Protein AF-A0A3L7RVW5-F1 (afdb_monomer)

Sequence (154 aa):
MVDPYSSCPCGSGKKFRFCCQPIYPAIERAIDQFRGGQHEAALRTMDAAAAANPGHPELLMRKAMLLDAANRREDGERALDEALKLVPNFGPAHFMRARWRHQEGELLGAAILARKAADGYPLEARDHLADVHAFLFEMEMNLNRPLAARAALR

Structure (mmCIF, N/CA/C/O backbone):
data_AF-A0A3L7RVW5-F1
#
_entry.id   AF-A0A3L7RVW5-F1
#
loop_
_atom_site.group_PDB
_atom_site.id
_atom_site.type_symbol
_atom_site.label_atom_id
_atom_site.label_alt_id
_atom_site.label_comp_id
_atom_site.label_asym_id
_atom_site.label_entity_id
_atom_site.label_seq_id
_atom_site.pdbx_PDB_ins_code
_atom_site.Cartn_x
_atom_site.Cartn_y
_atom_site.Cartn_z
_atom_site.occupancy
_atom_site.B_iso_or_equiv
_atom_site.auth_seq_id
_atom_site.auth_comp_id
_atom_site.auth_asym_id
_atom_site.auth_atom_id
_atom_site.pdbx_PDB_model_num
ATOM 1 N N . MET A 1 1 ? -11.352 17.037 1.530 1.00 73.00 1 MET A N 1
ATOM 2 C CA . MET A 1 1 ? -12.531 16.226 1.160 1.00 73.00 1 MET A CA 1
ATOM 3 C C . MET A 1 1 ? -12.296 15.681 -0.239 1.00 73.00 1 MET A C 1
ATOM 5 O O . MET A 1 1 ? -12.008 16.474 -1.126 1.00 73.00 1 MET A O 1
ATOM 9 N N . VAL A 1 2 ? -12.320 14.359 -0.415 1.00 85.31 2 VAL A N 1
ATOM 10 C CA . VAL A 1 2 ? -12.126 13.713 -1.728 1.00 85.31 2 VAL A CA 1
ATOM 11 C C . VAL A 1 2 ? -13.409 13.851 -2.548 1.00 85.31 2 VAL A C 1
ATOM 13 O O . VAL A 1 2 ? -14.490 13.579 -2.027 1.00 85.31 2 VAL A O 1
ATOM 16 N N . ASP A 1 3 ? -13.301 14.271 -3.811 1.00 91.69 3 ASP A N 1
ATOM 17 C CA . ASP A 1 3 ? -14.441 14.342 -4.733 1.00 91.69 3 ASP A CA 1
ATOM 18 C C . ASP A 1 3 ? -15.069 12.939 -4.922 1.00 91.69 3 ASP A C 1
ATOM 20 O O . ASP A 1 3 ? -14.378 12.026 -5.391 1.00 91.69 3 ASP A O 1
ATOM 24 N N . PRO A 1 4 ? -16.369 12.741 -4.614 1.00 93.25 4 PRO A N 1
ATOM 25 C CA . PRO A 1 4 ? -17.074 11.469 -4.796 1.00 93.25 4 PRO A CA 1
ATOM 26 C C . PRO A 1 4 ? -16.959 10.848 -6.197 1.00 93.25 4 PRO A C 1
ATOM 28 O O . PRO A 1 4 ? -17.007 9.622 -6.324 1.00 93.25 4 PRO A O 1
ATOM 31 N N . TYR A 1 5 ? -16.803 11.657 -7.247 1.00 92.44 5 TYR A N 1
ATOM 32 C CA . TYR A 1 5 ? -16.754 11.187 -8.637 1.00 92.44 5 TYR A CA 1
ATOM 33 C C . TYR A 1 5 ? -15.341 11.151 -9.231 1.00 92.44 5 TYR A C 1
ATOM 35 O O . TYR A 1 5 ? -15.158 10.759 -10.395 1.00 92.44 5 TYR A O 1
ATOM 43 N N . SER A 1 6 ? -14.333 11.479 -8.424 1.00 92.75 6 SER A N 1
ATOM 44 C CA . SER A 1 6 ? -12.933 11.255 -8.770 1.00 92.75 6 SER A CA 1
ATOM 45 C C . SER A 1 6 ? -12.569 9.768 -8.696 1.00 92.75 6 SER A C 1
ATOM 47 O O . SER A 1 6 ? -13.316 8.940 -8.156 1.00 92.75 6 SER A O 1
ATOM 49 N N . SER A 1 7 ? -11.443 9.403 -9.310 1.00 91.94 7 SER A N 1
ATOM 50 C CA . SER A 1 7 ? -10.892 8.049 -9.219 1.00 91.94 7 SER A CA 1
ATOM 51 C C . SER A 1 7 ? -10.557 7.718 -7.767 1.00 91.94 7 SER A C 1
ATOM 53 O O . SER A 1 7 ? -10.041 8.549 -7.024 1.00 91.94 7 SER A O 1
ATOM 55 N N . CYS A 1 8 ? -10.882 6.501 -7.337 1.00 94.12 8 CYS A N 1
ATOM 56 C CA . CYS A 1 8 ? -10.661 6.106 -5.958 1.00 94.12 8 CYS A CA 1
ATOM 57 C C . CYS A 1 8 ? -9.152 5.983 -5.666 1.00 94.12 8 CYS A C 1
ATOM 59 O O . CYS A 1 8 ? -8.456 5.259 -6.383 1.00 94.12 8 CYS A O 1
ATOM 61 N N . PRO A 1 9 ? -8.638 6.593 -4.580 1.00 90.81 9 PRO A N 1
ATOM 62 C CA . PRO A 1 9 ? -7.202 6.623 -4.284 1.00 90.81 9 PRO A CA 1
ATOM 63 C C . PRO A 1 9 ? -6.600 5.259 -3.902 1.00 90.81 9 PRO A C 1
ATOM 65 O O . PRO A 1 9 ? -5.386 5.146 -3.743 1.00 90.81 9 PRO A O 1
ATOM 68 N N . CYS A 1 10 ? -7.421 4.216 -3.751 1.00 91.94 10 CYS A N 1
ATOM 69 C CA . CYS A 1 10 ? -6.958 2.842 -3.535 1.00 91.94 10 CYS A CA 1
ATOM 70 C C . CYS A 1 10 ? -6.470 2.142 -4.815 1.00 91.94 10 CYS A C 1
ATOM 72 O O . CYS A 1 10 ? -5.964 1.028 -4.742 1.00 91.94 10 CYS A O 1
ATOM 74 N N . GLY A 1 11 ? -6.663 2.752 -5.990 1.00 90.00 11 GLY A N 1
ATOM 75 C CA . GLY A 1 11 ? -6.246 2.164 -7.265 1.00 90.00 11 GLY A CA 1
ATOM 76 C C . GLY A 1 11 ? -7.129 1.014 -7.739 1.00 90.00 11 GLY A C 1
ATOM 77 O O . GLY A 1 11 ? -6.727 0.214 -8.569 1.00 90.00 11 GLY A O 1
ATOM 78 N N . SER A 1 12 ? -8.370 0.934 -7.257 1.00 90.69 12 SER A N 1
ATOM 79 C CA . SER A 1 12 ? -9.352 -0.049 -7.738 1.00 90.69 12 SER A CA 1
ATOM 80 C C . SER A 1 12 ? -9.924 0.258 -9.127 1.00 90.69 12 SER A C 1
ATOM 82 O O . SER A 1 12 ? -10.779 -0.487 -9.600 1.00 90.69 12 SER A O 1
ATOM 84 N N . GLY A 1 13 ? -9.564 1.393 -9.737 1.00 90.75 13 GLY A N 1
ATOM 85 C CA . GLY A 1 13 ? -10.138 1.875 -11.002 1.00 90.75 13 GLY A CA 1
ATOM 86 C C . GLY A 1 13 ? -11.582 2.391 -10.901 1.00 90.75 13 GLY A C 1
ATOM 87 O O . GLY A 1 13 ? -12.104 2.995 -11.835 1.00 90.75 13 GLY A O 1
ATOM 88 N N . LYS A 1 14 ? -12.245 2.207 -9.754 1.00 92.81 14 LYS A N 1
ATOM 89 C CA . LYS A 1 14 ? -13.619 2.666 -9.513 1.00 92.81 14 LYS A CA 1
ATOM 90 C C . LYS A 1 14 ? -13.644 4.131 -9.084 1.00 92.81 14 LYS A C 1
ATOM 92 O O . LYS A 1 14 ? -12.659 4.668 -8.579 1.00 92.81 14 LYS A O 1
ATOM 97 N N . LYS A 1 15 ? -14.808 4.775 -9.204 1.00 94.31 15 LYS A N 1
ATOM 98 C CA . LYS A 1 15 ? -15.030 6.096 -8.595 1.00 94.31 15 LYS A CA 1
ATOM 99 C C . LYS A 1 15 ? -15.075 5.986 -7.076 1.00 94.31 15 LYS A C 1
ATOM 101 O O . LYS A 1 15 ? -15.588 4.995 -6.551 1.00 94.31 15 LYS A O 1
ATOM 106 N N . PHE A 1 16 ? -14.579 7.008 -6.379 1.00 95.12 16 PHE A N 1
ATOM 107 C CA . PHE A 1 16 ? -14.477 7.021 -4.917 1.00 95.12 16 PHE A CA 1
ATOM 108 C C . PHE A 1 16 ? -15.809 6.671 -4.234 1.00 95.12 16 PHE A C 1
ATOM 110 O O . PHE A 1 16 ? -15.839 5.810 -3.348 1.00 95.12 16 PHE A O 1
ATOM 117 N N . ARG A 1 17 ? -16.918 7.232 -4.736 1.00 95.19 17 ARG A N 1
ATOM 118 C CA . ARG A 1 17 ? -18.279 6.971 -4.250 1.00 95.19 17 ARG A CA 1
ATOM 119 C C . ARG A 1 17 ? -18.695 5.506 -4.253 1.00 95.19 17 ARG A C 1
ATOM 121 O O . ARG A 1 17 ? -19.445 5.081 -3.382 1.00 95.19 17 ARG A O 1
ATOM 128 N N . PHE A 1 18 ? -18.207 4.734 -5.216 1.00 93.69 18 PHE A N 1
ATOM 129 C CA . PHE A 1 18 ? -18.572 3.329 -5.409 1.00 93.69 18 PHE A CA 1
ATOM 130 C C . PHE A 1 18 ? -17.471 2.367 -4.945 1.00 93.69 18 PHE A C 1
ATOM 132 O O . PHE A 1 18 ? -17.474 1.194 -5.318 1.00 93.69 18 PHE A O 1
ATOM 139 N N . CYS A 1 19 ? -16.497 2.857 -4.173 1.00 93.44 19 CYS A N 1
ATOM 140 C CA . CYS A 1 19 ? -15.387 2.045 -3.697 1.00 93.44 19 CYS A CA 1
ATOM 141 C C . CYS A 1 19 ? -15.050 2.312 -2.231 1.00 93.44 19 CYS A C 1
ATOM 143 O O . CYS A 1 19 ? -15.584 1.627 -1.363 1.00 93.44 19 CYS A O 1
ATOM 145 N N . CYS A 1 20 ? -14.163 3.263 -1.934 1.00 95.06 20 CYS A N 1
ATOM 146 C CA . CYS A 1 20 ? -13.684 3.456 -0.567 1.00 95.06 20 CYS A CA 1
ATOM 147 C C . CYS A 1 20 ? -14.531 4.422 0.256 1.00 95.06 20 CYS A C 1
ATOM 149 O O . CYS A 1 20 ? -14.332 4.451 1.463 1.00 95.06 20 CYS A O 1
ATOM 151 N N . GLN A 1 21 ? -15.471 5.177 -0.327 1.00 94.94 21 GLN A N 1
ATOM 152 C CA . GLN A 1 21 ? -16.245 6.176 0.424 1.00 94.94 21 GLN A CA 1
ATOM 153 C C . GLN A 1 21 ? -16.837 5.654 1.756 1.00 94.94 21 GLN A C 1
ATOM 155 O O . GLN A 1 21 ? -16.704 6.372 2.746 1.00 94.94 21 GLN A O 1
ATOM 160 N N . PRO A 1 22 ? -17.414 4.435 1.850 1.00 93.81 22 PRO A N 1
ATOM 161 C CA . PRO A 1 22 ? -17.964 3.932 3.116 1.00 93.81 22 PRO A CA 1
ATOM 162 C C . PRO A 1 22 ? -16.910 3.685 4.205 1.00 93.81 22 PRO A C 1
ATOM 164 O O . PRO A 1 22 ? -17.170 3.906 5.384 1.00 93.81 22 PRO A O 1
ATOM 167 N N . ILE A 1 23 ? -15.712 3.245 3.813 1.00 95.75 23 ILE A N 1
ATOM 168 C CA . ILE A 1 23 ? -14.621 2.883 4.733 1.00 95.75 23 ILE A CA 1
ATOM 169 C C . ILE A 1 23 ? -13.650 4.043 4.989 1.00 95.75 23 ILE A C 1
ATOM 171 O O . ILE A 1 23 ? -12.877 4.019 5.947 1.00 95.75 23 ILE A O 1
ATOM 175 N N . TYR A 1 24 ? -13.689 5.075 4.146 1.00 95.50 24 TYR A N 1
ATOM 176 C CA . TYR A 1 24 ? -12.747 6.188 4.161 1.00 95.50 24 TYR A CA 1
ATOM 177 C C . TYR A 1 24 ? -12.727 6.980 5.477 1.00 95.50 24 TYR A C 1
ATOM 179 O O . TYR A 1 24 ? -11.628 7.269 5.944 1.00 95.50 24 TYR A O 1
ATOM 187 N N . PRO A 1 25 ? -13.864 7.250 6.156 1.00 96.19 25 PRO A N 1
ATOM 188 C CA . PRO A 1 25 ? -13.833 7.933 7.450 1.00 96.19 25 PRO A CA 1
ATOM 189 C C . PRO A 1 25 ? -13.032 7.181 8.521 1.00 96.19 25 PRO A C 1
ATOM 191 O O . PRO A 1 25 ? -12.413 7.798 9.386 1.00 96.19 25 PRO A O 1
ATOM 194 N N . ALA A 1 26 ? -13.024 5.843 8.479 1.00 97.00 26 ALA A N 1
ATOM 195 C CA . ALA A 1 26 ? -12.203 5.050 9.389 1.00 97.00 26 ALA A CA 1
ATOM 196 C C . ALA A 1 26 ? -10.712 5.143 9.030 1.00 97.00 26 ALA A C 1
ATOM 198 O O . ALA A 1 26 ? -9.879 5.234 9.931 1.00 97.00 26 ALA A O 1
ATOM 199 N N . ILE A 1 27 ? -10.389 5.171 7.731 1.00 97.31 27 ILE A N 1
ATOM 200 C CA . ILE A 1 27 ? -9.025 5.378 7.220 1.00 97.31 27 ILE A CA 1
ATOM 201 C C . ILE A 1 27 ? -8.487 6.743 7.661 1.00 97.31 27 ILE A C 1
ATOM 203 O O . ILE A 1 27 ? -7.412 6.799 8.253 1.00 97.31 27 ILE A O 1
ATOM 207 N N . GLU A 1 28 ? -9.241 7.823 7.440 1.00 97.06 28 GLU A N 1
ATOM 208 C CA . GLU A 1 28 ? -8.850 9.174 7.865 1.00 97.06 28 GLU A CA 1
ATOM 209 C C . GLU A 1 28 ? -8.628 9.235 9.379 1.00 97.06 28 GLU A C 1
ATOM 211 O O . GLU A 1 28 ? -7.570 9.671 9.828 1.00 97.06 28 GLU A O 1
ATOM 216 N N . ARG A 1 29 ? -9.559 8.681 10.169 1.00 98.00 29 ARG A N 1
ATOM 217 C CA . ARG A 1 29 ? -9.424 8.632 11.630 1.00 98.00 29 ARG A CA 1
ATOM 218 C C . ARG A 1 29 ? -8.152 7.917 12.081 1.00 98.00 29 ARG A C 1
ATOM 220 O O . ARG A 1 29 ? -7.479 8.408 12.983 1.00 98.00 29 ARG A O 1
ATOM 227 N N . ALA A 1 30 ? -7.829 6.764 11.497 1.00 98.06 30 ALA A N 1
ATOM 228 C CA . ALA A 1 30 ? -6.619 6.037 11.872 1.00 98.06 30 ALA A CA 1
ATOM 229 C C . ALA A 1 30 ? -5.353 6.810 11.487 1.00 98.06 30 ALA A C 1
ATOM 231 O O . ALA A 1 30 ? -4.409 6.859 12.269 1.00 98.06 30 ALA A O 1
ATOM 232 N N . ILE A 1 31 ? -5.334 7.454 10.316 1.00 97.19 31 ILE A N 1
ATOM 233 C CA . ILE A 1 31 ? -4.206 8.292 9.890 1.00 97.19 31 ILE A CA 1
ATOM 234 C C . ILE A 1 31 ? -4.020 9.475 10.848 1.00 97.19 31 ILE A C 1
ATOM 236 O O . ILE A 1 31 ? -2.890 9.766 11.240 1.00 97.19 31 ILE A O 1
ATOM 240 N N . ASP A 1 32 ? -5.102 10.128 11.269 1.00 97.94 32 ASP A N 1
ATOM 241 C CA . ASP A 1 32 ? -5.036 11.250 12.208 1.00 97.94 32 ASP A CA 1
ATOM 242 C C . ASP A 1 32 ? -4.579 10.804 13.604 1.00 97.94 32 ASP A C 1
ATOM 244 O O . ASP A 1 32 ? -3.713 11.443 14.204 1.00 97.94 32 ASP A O 1
ATOM 248 N N . GLN A 1 33 ? -5.075 9.663 14.096 1.00 98.31 33 GLN A N 1
ATOM 249 C CA . GLN A 1 33 ? -4.579 9.039 15.329 1.00 98.31 33 GLN A CA 1
ATOM 250 C C . GLN A 1 33 ? -3.082 8.738 15.240 1.00 98.31 33 GLN A C 1
ATOM 252 O O . GLN A 1 33 ? -2.336 9.028 16.176 1.00 98.31 33 GLN A O 1
ATOM 257 N N . PHE A 1 34 ? -2.635 8.195 14.107 1.00 97.94 34 PHE A N 1
ATOM 258 C CA . PHE A 1 34 ? -1.233 7.874 13.881 1.00 97.94 34 PHE A CA 1
ATOM 259 C C . PHE A 1 34 ? -0.361 9.133 13.893 1.00 97.94 34 PHE A C 1
ATOM 261 O O . PHE A 1 34 ? 0.629 9.185 14.615 1.00 97.94 34 PHE A O 1
ATOM 268 N N . ARG A 1 35 ? -0.766 10.185 13.169 1.00 97.06 35 ARG A N 1
ATOM 269 C CA . ARG A 1 35 ? -0.078 11.490 13.165 1.00 97.06 35 ARG A CA 1
ATOM 270 C C . ARG A 1 35 ? -0.030 12.135 14.549 1.00 97.06 35 ARG A C 1
ATOM 272 O O . ARG A 1 35 ? 0.934 12.823 14.861 1.00 97.06 35 ARG A O 1
ATOM 279 N N . GLY A 1 36 ? -1.043 11.893 15.378 1.00 97.31 36 GLY A N 1
ATOM 280 C CA . GLY A 1 36 ? -1.083 12.304 16.782 1.00 97.31 36 GLY A CA 1
ATOM 281 C C . GLY A 1 36 ? -0.253 11.434 17.736 1.00 97.31 36 GLY A C 1
ATOM 282 O O . GLY A 1 36 ? -0.397 11.584 18.947 1.00 97.31 36 GLY A O 1
ATOM 283 N N . GLY A 1 37 ? 0.560 10.497 17.232 1.00 96.38 37 GLY A N 1
ATOM 284 C CA . GLY A 1 37 ? 1.398 9.592 18.031 1.00 96.38 37 GLY A CA 1
ATOM 285 C C . GLY A 1 37 ? 0.647 8.413 18.660 1.00 96.38 37 GLY A C 1
ATOM 286 O O . GLY A 1 37 ? 1.236 7.595 19.364 1.00 96.38 37 GLY A O 1
ATOM 287 N N . GLN A 1 38 ? -0.655 8.275 18.404 1.00 97.31 38 GLN A N 1
ATOM 288 C CA . GLN A 1 38 ? -1.495 7.218 18.969 1.00 97.31 38 GLN A CA 1
ATOM 289 C C . GLN A 1 38 ? -1.459 5.964 18.083 1.00 97.31 38 GLN A C 1
ATOM 291 O O . GLN A 1 38 ? -2.495 5.487 17.615 1.00 97.31 38 GLN A O 1
ATOM 296 N N . HIS A 1 39 ? -0.261 5.423 17.834 1.00 96.50 39 HIS A N 1
ATOM 297 C CA . HIS A 1 39 ? -0.045 4.356 16.846 1.00 96.50 39 HIS A CA 1
ATOM 298 C C . HIS A 1 39 ? -0.916 3.115 17.110 1.00 96.50 39 HIS A C 1
ATOM 300 O O . HIS A 1 39 ? -1.607 2.640 16.214 1.00 96.50 39 HIS A O 1
ATOM 306 N N . GLU A 1 40 ? -0.984 2.636 18.355 1.00 97.12 40 GLU A N 1
ATOM 307 C CA . GLU A 1 40 ? -1.819 1.475 18.700 1.00 97.12 40 GLU A CA 1
ATOM 308 C C . GLU A 1 40 ? -3.322 1.753 18.555 1.00 97.12 40 GLU A C 1
ATOM 310 O O . GLU A 1 40 ? -4.097 0.856 18.223 1.00 97.12 40 GLU A O 1
ATOM 315 N N . ALA A 1 41 ? -3.764 2.993 18.786 1.00 97.75 41 ALA A N 1
ATOM 316 C CA . ALA A 1 41 ? -5.161 3.363 18.569 1.00 97.75 41 ALA A CA 1
ATOM 317 C C . ALA A 1 41 ? -5.504 3.362 17.073 1.00 97.75 41 ALA A C 1
ATOM 319 O O . ALA A 1 41 ? -6.560 2.853 16.699 1.00 97.75 41 ALA A O 1
ATOM 320 N N . ALA A 1 42 ? -4.591 3.852 16.230 1.00 98.25 42 ALA A N 1
ATOM 321 C CA . ALA A 1 42 ? -4.729 3.815 14.778 1.00 98.25 42 ALA A CA 1
ATOM 322 C C . ALA A 1 42 ? -4.874 2.378 14.255 1.00 98.25 42 ALA A C 1
ATOM 324 O O . ALA A 1 42 ? -5.777 2.093 13.465 1.00 98.25 42 ALA A O 1
ATOM 325 N N . LEU A 1 43 ? -4.040 1.457 14.749 1.00 98.00 43 LEU A N 1
ATOM 326 C CA . LEU A 1 43 ? -4.112 0.040 14.383 1.00 98.00 43 LEU A CA 1
ATOM 327 C C . LEU A 1 43 ? -5.434 -0.596 14.826 1.00 98.00 43 LEU A C 1
ATOM 329 O O . LEU A 1 43 ? -6.092 -1.238 14.011 1.00 98.00 43 LEU A O 1
ATOM 333 N N . ARG A 1 44 ? -5.894 -0.332 16.058 1.00 97.94 44 ARG A N 1
ATOM 334 C CA . ARG A 1 44 ? -7.213 -0.802 16.523 1.00 97.94 44 ARG A CA 1
ATOM 335 C C . ARG A 1 44 ? -8.366 -0.251 15.684 1.00 97.94 44 ARG A C 1
ATOM 337 O O . ARG A 1 44 ? -9.322 -0.975 15.417 1.00 97.94 44 ARG A O 1
ATOM 344 N N . THR A 1 45 ? -8.289 1.009 15.255 1.00 98.25 45 THR A N 1
ATOM 345 C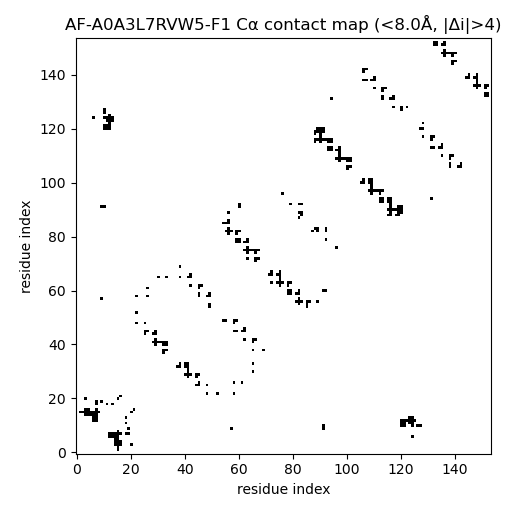 CA . THR A 1 45 ? -9.288 1.603 14.351 1.00 98.25 45 THR A CA 1
ATOM 346 C C . THR A 1 45 ? -9.311 0.880 13.004 1.00 98.25 45 THR A C 1
ATOM 348 O O . THR A 1 45 ? -10.392 0.609 12.482 1.00 98.25 45 THR A O 1
ATOM 351 N N . MET A 1 46 ? -8.144 0.529 12.454 1.00 97.94 46 MET A N 1
ATOM 352 C CA . MET A 1 46 ? -8.051 -0.268 11.226 1.00 97.94 46 MET A CA 1
ATOM 353 C C . MET A 1 46 ? -8.595 -1.685 11.403 1.00 97.94 46 MET A C 1
ATOM 355 O O . MET A 1 46 ? -9.360 -2.137 10.554 1.00 97.94 46 MET A O 1
ATOM 359 N N . ASP A 1 47 ? -8.287 -2.351 12.514 1.00 97.19 47 ASP A N 1
ATOM 360 C CA . ASP A 1 47 ? -8.805 -3.691 12.808 1.00 97.19 47 ASP A CA 1
ATOM 361 C C . ASP A 1 47 ? -10.331 -3.697 12.930 1.00 97.19 47 ASP A C 1
ATOM 363 O O . ASP A 1 47 ? -11.004 -4.527 12.318 1.00 97.19 47 ASP A O 1
ATOM 367 N N . ALA A 1 48 ? -10.899 -2.722 13.645 1.00 97.75 48 ALA A N 1
ATOM 368 C CA . ALA A 1 48 ? -12.346 -2.567 13.758 1.00 97.75 48 ALA A CA 1
ATOM 369 C C . ALA A 1 48 ? -13.002 -2.280 12.397 1.00 97.75 48 ALA A C 1
ATOM 371 O O . ALA A 1 48 ? -14.054 -2.839 12.082 1.00 97.75 48 ALA A O 1
ATOM 372 N N . ALA A 1 49 ? -12.378 -1.438 11.567 1.00 97.38 49 ALA A N 1
ATOM 373 C CA . ALA A 1 49 ? -12.876 -1.143 10.229 1.00 97.38 49 ALA A CA 1
ATOM 374 C C . ALA A 1 49 ? -12.854 -2.383 9.326 1.00 97.38 49 ALA A C 1
ATOM 376 O O . ALA A 1 49 ? -13.826 -2.619 8.605 1.00 97.38 49 ALA A O 1
ATOM 377 N N . ALA A 1 50 ? -11.776 -3.172 9.374 1.00 96.06 50 ALA A N 1
ATOM 378 C CA . ALA A 1 50 ? -11.629 -4.401 8.597 1.00 96.06 50 ALA A CA 1
ATOM 379 C C . ALA A 1 50 ? -12.633 -5.473 9.042 1.00 96.06 50 ALA A C 1
ATOM 381 O O . ALA A 1 50 ? -13.248 -6.119 8.196 1.00 96.06 50 ALA A O 1
ATOM 382 N N . ALA A 1 51 ? -12.869 -5.603 10.351 1.00 95.88 51 ALA A N 1
ATOM 383 C CA . ALA A 1 51 ? -13.877 -6.509 10.899 1.00 95.88 51 ALA A CA 1
ATOM 384 C C . ALA A 1 51 ? -15.308 -6.112 10.497 1.00 95.88 51 ALA A C 1
ATOM 386 O O . ALA A 1 51 ? -16.131 -6.978 10.212 1.00 95.88 51 ALA A O 1
ATOM 387 N N . ALA A 1 52 ? -15.604 -4.809 10.440 1.00 96.38 52 ALA A N 1
ATOM 388 C CA . ALA A 1 52 ? -16.908 -4.300 10.015 1.00 96.38 52 ALA A CA 1
ATOM 389 C C . ALA A 1 52 ? -17.130 -4.370 8.493 1.00 96.38 52 ALA A C 1
ATOM 391 O O . ALA A 1 52 ? -18.272 -4.359 8.042 1.00 96.38 52 ALA A O 1
ATOM 392 N N . ASN A 1 53 ? -16.055 -4.431 7.700 1.00 93.19 53 ASN A N 1
ATOM 393 C CA . ASN A 1 53 ? -16.100 -4.439 6.237 1.00 93.19 53 ASN A CA 1
ATOM 394 C C . ASN A 1 53 ? -15.271 -5.612 5.680 1.00 93.19 53 ASN A C 1
ATOM 396 O O . ASN A 1 53 ? -14.269 -5.389 4.984 1.00 93.19 53 ASN A O 1
ATOM 400 N N . PRO A 1 54 ? -15.660 -6.866 5.987 1.00 89.06 54 PRO A N 1
ATOM 401 C CA . PRO A 1 54 ? -14.942 -8.036 5.504 1.00 89.06 54 PRO A CA 1
ATOM 402 C C . PRO A 1 54 ? -14.957 -8.044 3.969 1.00 89.06 54 PRO A C 1
ATOM 404 O O . PRO A 1 54 ? -15.993 -7.831 3.346 1.00 89.06 54 PRO A O 1
ATOM 407 N N . GLY A 1 55 ? -13.794 -8.253 3.348 1.00 89.25 55 GLY A N 1
ATOM 408 C CA . GLY A 1 55 ? -13.646 -8.224 1.885 1.00 89.25 55 GLY A CA 1
ATOM 409 C C . GLY A 1 55 ? -13.117 -6.909 1.302 1.00 89.25 55 GLY A C 1
ATOM 410 O O . GLY A 1 55 ? -13.006 -6.794 0.084 1.00 89.25 55 GLY A O 1
ATOM 411 N N . HIS A 1 56 ? -12.737 -5.934 2.135 1.00 91.94 56 HIS A N 1
ATOM 412 C CA . HIS A 1 56 ? -12.037 -4.724 1.691 1.00 91.94 56 HIS A CA 1
ATOM 413 C C . HIS A 1 56 ? -10.518 -4.825 1.937 1.00 91.94 56 HIS A C 1
ATOM 415 O O . HIS A 1 56 ? -10.041 -4.364 2.978 1.00 91.94 56 HIS A O 1
ATOM 421 N N . PRO A 1 57 ? -9.722 -5.359 0.984 1.00 94.44 57 PRO A N 1
ATOM 422 C CA . PRO A 1 57 ? -8.270 -5.509 1.154 1.00 94.44 57 PRO A CA 1
ATOM 423 C C . PRO A 1 57 ? -7.539 -4.168 1.331 1.00 94.44 57 PRO A C 1
ATOM 425 O O . PRO A 1 57 ? -6.455 -4.126 1.905 1.00 94.44 57 PRO A O 1
ATOM 428 N N . GLU A 1 58 ? -8.156 -3.057 0.916 1.00 95.62 58 GLU A N 1
ATOM 429 C CA . GLU A 1 58 ? -7.642 -1.704 1.145 1.00 95.62 58 GLU A CA 1
ATOM 430 C C . GLU A 1 58 ? -7.418 -1.398 2.633 1.00 95.62 58 GLU A C 1
ATOM 432 O O . GLU A 1 58 ? -6.444 -0.737 2.978 1.00 95.62 58 GLU A O 1
ATOM 437 N N . LEU A 1 59 ? -8.273 -1.888 3.536 1.00 97.19 59 LEU A N 1
ATOM 438 C CA . LEU A 1 59 ? -8.109 -1.640 4.974 1.00 97.19 59 LEU A CA 1
ATOM 439 C C . LEU A 1 59 ? -6.863 -2.335 5.529 1.00 97.19 59 LEU A C 1
ATOM 441 O O . LEU A 1 59 ? -6.122 -1.749 6.316 1.00 97.19 59 LEU A O 1
ATOM 445 N N . LEU A 1 60 ? -6.591 -3.550 5.058 1.00 97.56 60 LEU A N 1
ATOM 446 C CA . LEU A 1 60 ? -5.391 -4.307 5.409 1.00 97.56 60 LEU A CA 1
ATOM 447 C C . LEU A 1 60 ? -4.131 -3.670 4.807 1.00 97.56 60 LEU A C 1
ATOM 449 O O . LEU A 1 60 ? -3.109 -3.574 5.481 1.00 97.56 60 LEU A O 1
ATOM 453 N N . MET A 1 61 ? -4.221 -3.141 3.585 1.00 97.19 61 MET A N 1
ATOM 454 C CA . MET A 1 61 ? -3.150 -2.358 2.964 1.00 97.19 61 MET A CA 1
ATOM 455 C C . MET A 1 61 ? -2.844 -1.074 3.743 1.00 97.19 61 MET A C 1
ATOM 457 O O . MET A 1 61 ? -1.684 -0.794 4.037 1.00 97.19 61 MET A O 1
ATOM 461 N N . ARG A 1 62 ? -3.865 -0.313 4.157 1.00 97.25 62 ARG A N 1
ATOM 462 C CA . ARG A 1 62 ? -3.675 0.884 4.996 1.00 97.25 62 ARG A CA 1
ATOM 463 C C . ARG A 1 62 ? -3.097 0.534 6.362 1.00 97.25 62 ARG A C 1
ATOM 465 O O . ARG A 1 62 ? -2.177 1.213 6.808 1.00 97.25 62 ARG A O 1
ATOM 472 N N . LYS A 1 63 ? -3.563 -0.548 6.994 1.00 98.12 63 LYS A N 1
ATOM 473 C CA . LYS A 1 63 ? -2.962 -1.081 8.225 1.00 98.12 63 LYS A CA 1
ATOM 474 C C . LYS A 1 63 ? -1.478 -1.386 8.023 1.00 98.12 63 LYS A C 1
ATOM 476 O O . LYS A 1 63 ? -0.658 -0.967 8.833 1.00 98.12 63 LYS A O 1
ATOM 481 N N . ALA A 1 64 ? -1.127 -2.059 6.931 1.00 98.12 64 ALA A N 1
ATOM 482 C CA . ALA A 1 64 ? 0.252 -2.397 6.616 1.00 98.12 64 ALA A CA 1
ATOM 483 C C . ALA A 1 64 ? 1.133 -1.150 6.396 1.00 98.12 64 ALA A C 1
ATOM 485 O O . ALA A 1 64 ? 2.261 -1.117 6.880 1.00 98.12 64 ALA A O 1
ATOM 486 N N . MET A 1 65 ? 0.606 -0.092 5.766 1.00 97.50 65 MET A N 1
ATOM 487 C CA . MET A 1 65 ? 1.299 1.203 5.663 1.00 97.50 65 MET A CA 1
ATOM 488 C C . MET A 1 65 ? 1.564 1.839 7.036 1.00 97.50 65 MET A C 1
ATOM 490 O O . MET A 1 65 ? 2.653 2.355 7.272 1.00 97.50 65 MET A O 1
ATOM 494 N N . LEU A 1 66 ? 0.583 1.812 7.946 1.00 97.94 66 LEU A N 1
ATOM 495 C CA . LEU A 1 66 ? 0.751 2.349 9.303 1.00 97.94 66 LEU A CA 1
ATOM 496 C C . LEU A 1 66 ? 1.759 1.528 10.118 1.00 97.94 66 LEU A C 1
ATOM 498 O O . LEU A 1 66 ? 2.543 2.093 10.876 1.00 97.94 66 LEU A O 1
ATOM 502 N N . LEU A 1 67 ? 1.759 0.204 9.950 1.00 98.06 67 LEU A N 1
ATOM 503 C CA . LEU A 1 67 ? 2.723 -0.688 10.595 1.00 98.06 67 LEU A CA 1
ATOM 504 C C . LEU A 1 67 ? 4.149 -0.411 10.116 1.00 98.06 67 LEU A C 1
ATOM 506 O O . LEU A 1 67 ? 5.048 -0.288 10.942 1.00 98.06 67 LEU A O 1
ATOM 510 N N . ASP A 1 68 ? 4.357 -0.243 8.813 1.00 96.81 68 ASP A N 1
ATOM 511 C CA . ASP A 1 68 ? 5.667 0.119 8.265 1.00 96.81 68 ASP A CA 1
ATOM 512 C C . ASP A 1 68 ? 6.139 1.494 8.747 1.00 96.81 68 ASP A C 1
ATOM 514 O O . ASP A 1 68 ? 7.273 1.625 9.198 1.00 96.81 68 ASP A O 1
ATOM 518 N N . ALA A 1 69 ? 5.250 2.492 8.780 1.00 96.06 69 ALA A N 1
ATOM 519 C CA . ALA A 1 69 ? 5.560 3.806 9.347 1.00 96.06 69 ALA A CA 1
ATOM 520 C C . ALA A 1 69 ? 5.915 3.749 10.849 1.00 96.06 69 ALA A C 1
ATOM 522 O O . ALA A 1 69 ? 6.613 4.626 11.353 1.00 96.06 69 ALA A O 1
ATOM 523 N N . ALA A 1 70 ? 5.454 2.720 11.565 1.00 95.94 70 ALA A N 1
ATOM 524 C CA . ALA A 1 70 ? 5.820 2.435 12.951 1.00 95.94 70 ALA A CA 1
ATOM 525 C C . ALA A 1 70 ? 7.044 1.506 13.087 1.00 95.94 70 ALA A C 1
ATOM 527 O O . ALA A 1 70 ? 7.283 0.986 14.176 1.00 95.94 70 ALA A O 1
ATOM 528 N N . ASN A 1 71 ? 7.804 1.267 12.010 1.00 95.44 71 ASN A N 1
ATOM 529 C CA . ASN A 1 71 ? 8.926 0.320 11.944 1.00 95.44 71 ASN A CA 1
ATOM 530 C C . ASN A 1 71 ? 8.551 -1.137 12.287 1.00 95.44 71 ASN A C 1
ATOM 532 O O . ASN A 1 71 ? 9.400 -1.933 12.679 1.00 95.44 71 ASN A O 1
ATOM 536 N N . ARG A 1 72 ? 7.282 -1.515 12.113 1.00 96.44 72 ARG A N 1
ATOM 537 C CA . ARG A 1 72 ? 6.748 -2.871 12.328 1.00 96.44 72 ARG A CA 1
ATOM 538 C C . ARG A 1 72 ? 6.467 -3.562 10.993 1.00 96.44 72 ARG A C 1
ATOM 540 O O . ARG A 1 72 ? 5.377 -4.083 10.761 1.00 96.44 72 ARG A O 1
ATOM 547 N N . ARG A 1 73 ? 7.446 -3.549 10.084 1.00 96.00 73 ARG A N 1
ATOM 548 C CA . ARG A 1 73 ? 7.282 -4.063 8.711 1.00 96.00 73 ARG A CA 1
ATOM 549 C C . ARG A 1 73 ? 6.847 -5.526 8.657 1.00 96.00 73 ARG A C 1
ATOM 551 O O . ARG A 1 73 ? 6.001 -5.864 7.842 1.00 96.00 73 ARG A O 1
ATOM 558 N N . GLU A 1 74 ? 7.363 -6.375 9.540 1.00 96.06 74 GLU A N 1
ATOM 559 C CA . GLU A 1 74 ? 6.987 -7.797 9.614 1.00 96.06 74 GLU A CA 1
ATOM 560 C C . GLU A 1 74 ? 5.485 -7.989 9.882 1.00 96.06 74 GLU A C 1
ATOM 562 O O . GLU A 1 74 ? 4.835 -8.856 9.298 1.00 96.06 74 GLU A O 1
ATOM 567 N N . ASP A 1 75 ? 4.895 -7.136 10.719 1.00 97.44 75 ASP A N 1
ATOM 568 C CA . ASP A 1 75 ? 3.451 -7.124 10.957 1.00 97.44 75 ASP A CA 1
ATOM 569 C C . ASP A 1 75 ? 2.701 -6.615 9.721 1.00 97.44 75 ASP A C 1
ATOM 571 O O . ASP A 1 75 ? 1.626 -7.120 9.388 1.00 97.44 75 ASP A O 1
ATOM 575 N N . GLY A 1 76 ? 3.270 -5.624 9.030 1.00 97.81 76 GLY A N 1
ATOM 576 C CA . GLY A 1 76 ? 2.741 -5.106 7.772 1.00 97.81 76 GLY A CA 1
ATOM 577 C C . GLY A 1 76 ? 2.716 -6.166 6.669 1.00 97.81 76 GLY A C 1
ATOM 578 O O . GLY A 1 76 ? 1.717 -6.285 5.963 1.00 97.81 76 GLY A O 1
ATOM 579 N N . GLU A 1 77 ? 3.761 -6.986 6.562 1.00 97.44 77 GLU A N 1
ATOM 580 C CA . GLU A 1 77 ? 3.821 -8.127 5.642 1.00 97.44 77 GLU A CA 1
ATOM 581 C C . GLU A 1 77 ? 2.693 -9.127 5.919 1.00 97.44 77 GLU A C 1
ATOM 583 O O . GLU A 1 77 ? 2.010 -9.554 4.987 1.00 97.44 77 GLU A O 1
ATOM 588 N N . ARG A 1 78 ? 2.419 -9.429 7.195 1.00 97.69 78 ARG A N 1
ATOM 589 C CA . ARG A 1 78 ? 1.297 -10.301 7.582 1.00 97.69 78 ARG A CA 1
ATOM 590 C C . ARG A 1 78 ? -0.059 -9.707 7.197 1.00 97.69 78 ARG A C 1
ATOM 592 O O . ARG A 1 78 ? -0.914 -10.421 6.679 1.00 97.69 78 ARG A O 1
ATOM 599 N N . ALA A 1 79 ? -0.247 -8.402 7.393 1.00 97.50 79 ALA A N 1
ATOM 600 C CA . ALA A 1 79 ? -1.464 -7.715 6.962 1.00 97.50 79 ALA A CA 1
ATOM 601 C C . ALA A 1 79 ? -1.628 -7.744 5.429 1.00 97.50 79 ALA A C 1
ATOM 603 O O . ALA A 1 79 ? -2.738 -7.928 4.926 1.00 97.50 79 ALA A O 1
ATOM 604 N N . LEU A 1 80 ? -0.535 -7.632 4.669 1.00 97.56 80 LEU A N 1
ATOM 605 C CA . LEU A 1 80 ? -0.575 -7.807 3.218 1.00 97.56 80 LEU A CA 1
ATOM 606 C C . LEU A 1 80 ? -0.895 -9.240 2.791 1.00 97.56 80 LEU A C 1
ATOM 608 O O . LEU A 1 80 ? -1.630 -9.422 1.822 1.00 97.56 80 LEU A O 1
ATOM 612 N N . ASP A 1 81 ? -0.392 -10.253 3.497 1.00 97.62 81 ASP A N 1
ATOM 613 C CA . ASP A 1 81 ? -0.760 -11.646 3.224 1.00 97.62 81 ASP A CA 1
ATOM 614 C C . ASP A 1 81 ? -2.257 -11.881 3.429 1.00 97.62 81 ASP A C 1
ATOM 616 O O . ASP A 1 81 ? -2.890 -12.575 2.635 1.00 97.62 81 ASP A O 1
ATOM 620 N N . GLU A 1 82 ? -2.854 -11.276 4.455 1.00 96.62 82 GLU A N 1
ATOM 621 C CA . GLU A 1 82 ? -4.306 -11.300 4.638 1.00 96.62 82 GLU A CA 1
ATOM 622 C C . GLU A 1 82 ? -5.039 -10.595 3.489 1.00 96.62 82 GLU A C 1
ATOM 624 O O . GLU A 1 82 ? -6.017 -11.133 2.969 1.00 96.62 82 GLU A O 1
ATOM 629 N N . ALA A 1 83 ? -4.543 -9.443 3.025 1.00 96.44 83 ALA A N 1
ATOM 630 C CA . ALA A 1 83 ? -5.128 -8.735 1.885 1.00 96.44 83 ALA A CA 1
ATOM 631 C C . ALA A 1 83 ? -5.094 -9.589 0.606 1.00 96.44 83 ALA A C 1
ATOM 633 O O . ALA A 1 83 ? -6.081 -9.653 -0.129 1.00 96.44 83 ALA A O 1
ATOM 634 N N . LEU A 1 84 ? -3.981 -10.288 0.374 1.00 95.56 84 LEU A N 1
ATOM 635 C CA . LEU A 1 84 ? -3.786 -11.173 -0.773 1.00 95.56 84 LEU A CA 1
ATOM 636 C C . LEU A 1 84 ? -4.606 -12.468 -0.672 1.00 95.56 84 LEU A C 1
ATOM 638 O O . LEU A 1 84 ? -4.994 -13.020 -1.695 1.00 95.56 84 LEU A O 1
ATOM 642 N N . LYS A 1 85 ? -4.943 -12.942 0.534 1.00 96.19 85 LYS A N 1
ATOM 643 C CA . LYS A 1 85 ? -5.916 -14.040 0.696 1.00 96.19 85 LYS A CA 1
ATOM 644 C C . LYS A 1 85 ? -7.319 -13.629 0.250 1.00 96.19 85 LYS A C 1
ATOM 646 O O . LYS A 1 85 ? -8.042 -14.463 -0.285 1.00 96.19 85 LYS A O 1
ATOM 651 N N . LEU A 1 86 ? -7.703 -12.366 0.462 1.00 93.81 86 LEU A N 1
ATOM 652 C CA . LEU A 1 86 ? -8.990 -11.837 -0.003 1.00 93.81 86 LEU A CA 1
ATOM 653 C C . LEU A 1 86 ? -8.985 -11.605 -1.516 1.00 93.81 86 LEU A C 1
ATOM 655 O O . LEU A 1 86 ? -9.941 -11.959 -2.202 1.00 93.81 86 LEU A O 1
ATO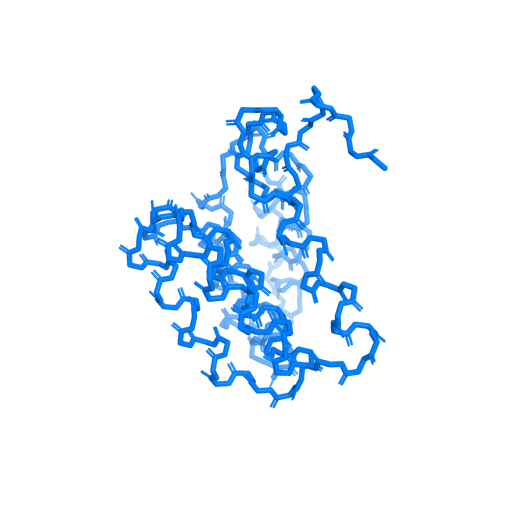M 659 N N . VAL A 1 87 ? -7.915 -10.995 -2.029 1.00 92.50 87 VAL A N 1
ATOM 660 C CA . VAL A 1 87 ? -7.746 -10.689 -3.452 1.00 92.50 87 VAL A CA 1
ATOM 661 C C . VAL A 1 87 ? -6.322 -11.071 -3.874 1.00 92.50 87 VAL A C 1
ATOM 663 O O . VAL A 1 87 ? -5.399 -10.275 -3.696 1.00 92.50 87 VAL A O 1
ATOM 666 N N . PRO A 1 88 ? -6.120 -12.264 -4.468 1.00 92.50 88 PRO A N 1
ATOM 667 C CA . PRO A 1 88 ? -4.785 -12.757 -4.824 1.00 92.50 88 PRO A CA 1
ATOM 668 C C . PRO A 1 88 ? -3.997 -11.865 -5.782 1.00 92.50 88 PRO A C 1
ATOM 670 O O . PRO A 1 88 ? -2.774 -11.846 -5.716 1.00 92.50 88 PRO A O 1
ATOM 673 N N . ASN A 1 89 ? -4.683 -11.115 -6.648 1.00 91.06 89 ASN A N 1
ATOM 674 C CA . ASN A 1 89 ? -4.065 -10.200 -7.610 1.00 91.06 89 ASN A CA 1
ATOM 675 C C . ASN A 1 89 ? -4.192 -8.728 -7.177 1.00 91.06 89 ASN A C 1
ATOM 677 O O . ASN A 1 89 ? -4.478 -7.847 -7.984 1.00 91.06 89 ASN A O 1
ATOM 681 N N . PHE A 1 90 ? -4.079 -8.449 -5.878 1.00 94.38 90 PHE A N 1
ATOM 682 C CA . PHE A 1 90 ? -4.239 -7.093 -5.361 1.00 94.38 90 PHE A CA 1
ATOM 683 C C . PHE A 1 90 ? -2.986 -6.246 -5.628 1.00 94.38 90 PHE A C 1
ATOM 685 O O . PHE A 1 90 ? -2.032 -6.248 -4.844 1.00 94.38 90 PHE A O 1
ATOM 692 N N . GLY A 1 91 ? -3.009 -5.498 -6.738 1.00 95.19 91 GLY A N 1
ATOM 693 C CA . GLY A 1 91 ? -1.907 -4.647 -7.206 1.00 95.19 91 GLY A CA 1
ATOM 694 C C . GLY A 1 91 ? -1.240 -3.778 -6.123 1.00 95.19 91 GLY A C 1
ATOM 695 O O . GLY A 1 91 ? -0.012 -3.828 -5.995 1.00 95.19 91 GLY A O 1
ATOM 696 N N . PRO A 1 92 ? -1.998 -3.049 -5.276 1.00 95.75 92 PRO A N 1
ATOM 697 C CA . PRO A 1 92 ? -1.439 -2.245 -4.185 1.00 95.75 92 PRO A CA 1
ATOM 698 C C . PRO A 1 92 ? -0.541 -3.011 -3.210 1.00 95.75 92 PRO A C 1
ATOM 700 O O . PRO A 1 92 ? 0.514 -2.498 -2.831 1.00 95.75 92 PRO A O 1
ATOM 703 N N . ALA A 1 93 ? -0.909 -4.241 -2.840 1.00 96.69 93 ALA A N 1
ATOM 704 C CA . ALA A 1 93 ? -0.111 -5.056 -1.926 1.00 96.69 93 ALA A CA 1
ATOM 705 C C . ALA A 1 93 ? 1.229 -5.457 -2.557 1.00 96.69 93 ALA A C 1
ATOM 707 O O . ALA A 1 93 ? 2.283 -5.316 -1.934 1.00 96.69 93 ALA A O 1
ATOM 708 N N . HIS A 1 94 ? 1.212 -5.897 -3.819 1.00 97.31 94 HIS A N 1
ATOM 709 C CA . HIS A 1 94 ? 2.443 -6.204 -4.550 1.00 97.31 94 HIS A CA 1
ATOM 710 C C . HIS A 1 94 ? 3.326 -4.971 -4.727 1.00 97.31 94 HIS A C 1
ATOM 712 O O . HIS A 1 94 ? 4.539 -5.064 -4.542 1.00 97.31 94 HIS A O 1
ATOM 718 N N . PHE A 1 95 ? 2.734 -3.807 -4.998 1.00 97.62 95 PHE A N 1
ATOM 719 C CA . PHE A 1 95 ? 3.501 -2.578 -5.153 1.00 97.62 95 PHE A CA 1
ATOM 720 C C . PHE A 1 95 ? 4.144 -2.117 -3.842 1.00 97.62 95 PHE A C 1
ATOM 722 O O . PHE A 1 95 ? 5.267 -1.616 -3.840 1.00 97.62 95 PHE A O 1
ATOM 729 N N . MET A 1 96 ? 3.473 -2.311 -2.704 1.00 97.25 96 MET A N 1
ATOM 730 C CA . MET A 1 96 ? 4.072 -1.994 -1.409 1.00 97.25 96 MET A CA 1
ATOM 731 C C . MET A 1 96 ? 5.259 -2.900 -1.093 1.00 97.25 96 MET A C 1
ATOM 733 O O . MET A 1 96 ? 6.324 -2.399 -0.741 1.0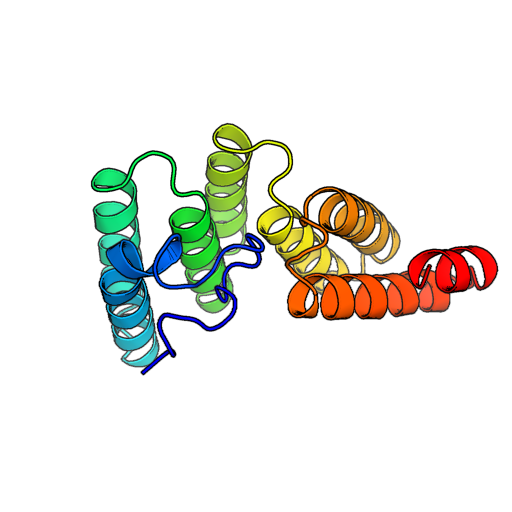0 97.25 96 MET A O 1
ATOM 737 N N . ARG A 1 97 ? 5.119 -4.212 -1.326 1.00 97.62 97 ARG A N 1
ATOM 738 C CA . ARG A 1 97 ? 6.239 -5.157 -1.199 1.00 97.62 97 ARG A CA 1
ATOM 739 C C . ARG A 1 97 ? 7.389 -4.805 -2.137 1.00 97.62 97 ARG A C 1
ATOM 741 O O . ARG A 1 97 ? 8.542 -4.890 -1.733 1.00 97.62 97 ARG A O 1
ATOM 748 N N . ALA A 1 98 ? 7.090 -4.383 -3.367 1.00 97.75 98 ALA A N 1
ATOM 749 C CA . ALA A 1 98 ? 8.109 -3.945 -4.318 1.00 97.75 98 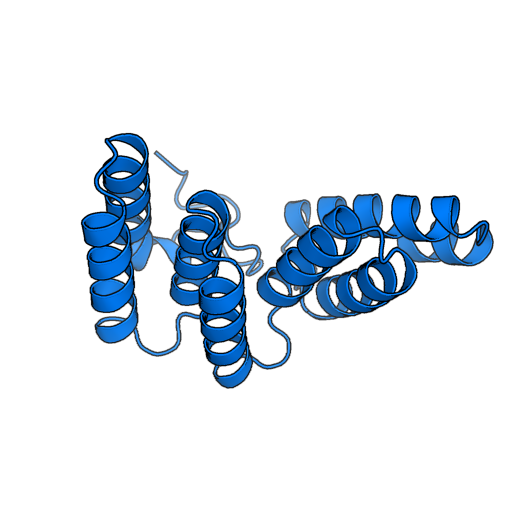ALA A CA 1
ATOM 750 C C . ALA A 1 98 ? 8.927 -2.772 -3.760 1.00 97.75 98 ALA A C 1
ATOM 752 O O . ALA A 1 98 ? 10.156 -2.795 -3.809 1.00 97.75 98 ALA A O 1
ATOM 753 N N . ARG A 1 99 ? 8.252 -1.782 -3.161 1.00 97.50 99 ARG A N 1
ATOM 754 C CA . ARG A 1 99 ? 8.907 -0.638 -2.516 1.00 97.50 99 ARG A CA 1
ATOM 755 C C . ARG A 1 99 ? 9.750 -1.044 -1.307 1.00 97.50 99 ARG A C 1
ATOM 757 O O . ARG A 1 99 ? 10.864 -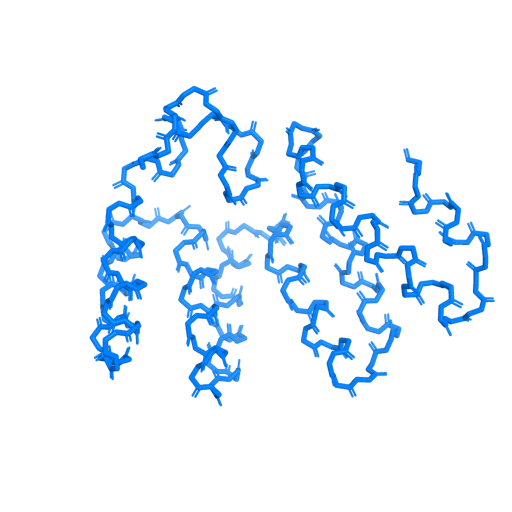0.545 -1.177 1.00 97.50 99 ARG A O 1
ATOM 764 N N . TRP A 1 100 ? 9.279 -1.968 -0.471 1.00 97.25 100 TRP A N 1
ATOM 765 C CA . TRP A 1 100 ? 10.076 -2.490 0.648 1.00 97.25 100 TRP A CA 1
ATOM 766 C C . TRP A 1 100 ? 11.330 -3.226 0.183 1.00 97.25 100 TRP A C 1
ATOM 768 O O . TRP A 1 100 ? 12.417 -2.919 0.664 1.00 97.25 100 TRP A O 1
ATOM 778 N N . ARG A 1 101 ? 11.213 -4.112 -0.813 1.00 97.31 101 ARG A N 1
ATOM 779 C CA . ARG A 1 101 ? 12.374 -4.812 -1.391 1.00 97.31 101 ARG A CA 1
ATOM 780 C C . ARG A 1 101 ? 13.370 -3.841 -2.016 1.00 97.31 101 ARG A C 1
ATOM 782 O O . ARG A 1 101 ? 14.570 -4.004 -1.847 1.00 97.31 101 ARG A O 1
ATOM 789 N N . HIS A 1 102 ? 12.889 -2.787 -2.673 1.00 97.25 102 HIS A N 1
ATOM 790 C CA . HIS A 1 102 ? 13.767 -1.741 -3.191 1.00 97.25 102 HIS A CA 1
ATOM 791 C C . HIS A 1 102 ? 14.534 -1.014 -2.077 1.00 97.25 102 HIS A C 1
ATOM 793 O O . HIS A 1 102 ? 15.734 -0.798 -2.212 1.00 97.25 102 HIS A O 1
ATOM 799 N N . GLN A 1 103 ? 13.879 -0.686 -0.959 1.00 95.00 103 GLN A N 1
ATOM 800 C CA . GLN A 1 103 ? 14.546 -0.078 0.202 1.00 95.00 103 GLN A CA 1
ATOM 801 C C . GLN A 1 103 ? 15.594 -1.001 0.841 1.00 95.00 103 GLN A C 1
ATOM 803 O O . GLN A 1 103 ? 16.566 -0.515 1.409 1.00 95.00 103 GLN A O 1
ATOM 808 N N . GLU A 1 104 ? 15.408 -2.315 0.733 1.00 94.56 104 GLU A N 1
ATOM 809 C CA . GLU A 1 104 ? 16.369 -3.334 1.173 1.00 94.56 104 GLU A CA 1
ATOM 810 C C . GLU A 1 104 ? 17.533 -3.526 0.178 1.00 94.56 104 GLU A C 1
ATOM 812 O O . GLU A 1 104 ? 18.475 -4.256 0.471 1.00 94.56 104 GLU A O 1
ATOM 817 N N . GLY A 1 105 ? 17.498 -2.867 -0.988 1.00 95.00 105 GLY A N 1
ATOM 818 C CA . GLY A 1 105 ? 18.491 -3.012 -2.059 1.00 95.00 105 GLY A CA 1
ATOM 819 C C . GLY A 1 105 ? 18.226 -4.185 -3.012 1.00 95.00 105 GLY A C 1
ATOM 820 O O . GLY A 1 105 ? 18.970 -4.387 -3.972 1.00 95.00 105 GLY A O 1
ATOM 821 N N . GLU A 1 106 ? 17.139 -4.930 -2.809 1.00 96.88 106 GLU A N 1
ATOM 822 C CA . GLU A 1 106 ? 16.751 -6.094 -3.608 1.00 96.88 106 GLU A CA 1
ATOM 823 C C . GLU A 1 106 ? 16.042 -5.678 -4.909 1.00 96.88 106 GLU A C 1
ATOM 825 O O . GLU A 1 106 ? 14.832 -5.859 -5.088 1.00 96.88 106 GLU A O 1
ATOM 830 N N . LEU A 1 107 ? 16.811 -5.116 -5.850 1.00 96.31 107 LEU A N 1
ATOM 831 C CA . LEU A 1 107 ? 16.307 -4.576 -7.123 1.00 96.31 107 LEU A CA 1
ATOM 832 C C . LEU A 1 107 ? 15.539 -5.608 -7.961 1.00 96.31 107 LEU A C 1
ATOM 834 O O . LEU A 1 107 ? 14.491 -5.302 -8.531 1.00 96.31 107 LEU A O 1
ATOM 838 N N . LEU A 1 108 ? 16.038 -6.847 -8.031 1.00 96.94 108 LEU A N 1
ATOM 839 C CA . LEU A 1 108 ? 15.390 -7.906 -8.806 1.00 96.94 108 LEU A CA 1
ATOM 840 C C . LEU A 1 108 ? 14.035 -8.291 -8.198 1.00 96.94 108 LEU A C 1
ATOM 842 O O . LEU A 1 108 ? 13.046 -8.418 -8.922 1.00 96.94 108 LEU A O 1
ATOM 846 N N . GLY A 1 109 ? 13.979 -8.443 -6.871 1.00 97.12 109 GLY A N 1
ATOM 847 C CA . GLY A 1 109 ? 12.738 -8.730 -6.152 1.00 97.12 109 GLY A CA 1
ATOM 848 C C . GLY A 1 109 ? 11.720 -7.599 -6.301 1.00 97.12 109 GLY A C 1
ATOM 849 O O . GLY A 1 109 ? 10.542 -7.860 -6.559 1.00 97.12 109 GLY A O 1
ATOM 850 N N . ALA A 1 110 ? 12.184 -6.349 -6.222 1.00 97.94 110 ALA A N 1
ATOM 851 C CA . ALA A 1 110 ? 11.363 -5.167 -6.451 1.00 97.94 110 ALA A 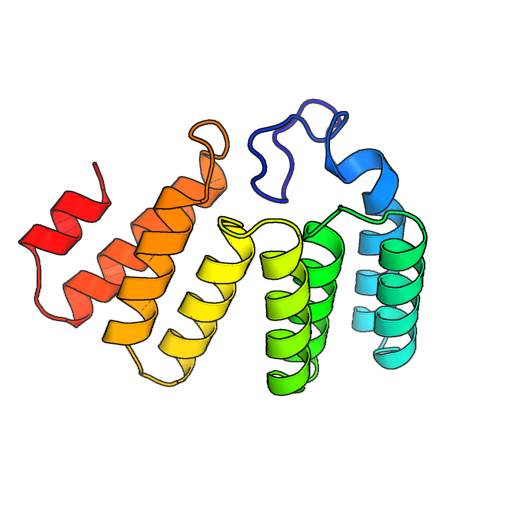CA 1
ATOM 852 C C . ALA A 1 110 ? 10.760 -5.146 -7.865 1.00 97.94 110 ALA A C 1
ATOM 854 O O . ALA A 1 110 ? 9.549 -4.973 -8.002 1.00 97.94 110 ALA A O 1
ATOM 855 N N . ALA A 1 111 ? 11.560 -5.402 -8.907 1.00 97.38 111 ALA A N 1
ATOM 856 C CA . ALA A 1 111 ? 11.084 -5.456 -10.292 1.00 97.38 111 ALA A CA 1
ATOM 857 C C . ALA A 1 111 ? 10.029 -6.557 -10.510 1.00 97.38 111 ALA A C 1
ATOM 859 O O . ALA A 1 111 ? 8.989 -6.317 -11.126 1.00 97.38 111 ALA A O 1
ATOM 860 N N . ILE A 1 112 ? 10.255 -7.758 -9.961 1.00 96.75 112 ILE A N 1
ATOM 861 C CA . ILE A 1 112 ? 9.306 -8.881 -10.061 1.00 96.75 112 ILE A CA 1
ATOM 862 C C . ILE A 1 112 ? 7.964 -8.521 -9.414 1.00 96.75 112 ILE A C 1
ATOM 864 O O . ILE A 1 112 ? 6.903 -8.787 -9.980 1.00 96.75 112 ILE A O 1
ATOM 868 N N . LEU A 1 113 ? 7.993 -7.916 -8.227 1.00 97.62 113 LEU A N 1
ATOM 869 C CA . LEU A 1 113 ? 6.779 -7.524 -7.514 1.00 97.62 113 LEU A CA 1
ATOM 870 C C . LEU A 1 113 ? 6.070 -6.346 -8.185 1.00 97.62 113 LEU A C 1
ATOM 872 O O . LEU A 1 113 ? 4.846 -6.345 -8.252 1.00 97.62 113 LEU A O 1
ATOM 876 N N . ALA A 1 114 ? 6.811 -5.384 -8.733 1.00 97.25 114 ALA A N 1
ATOM 877 C CA . ALA A 1 114 ? 6.235 -4.283 -9.496 1.00 97.25 114 ALA A CA 1
ATOM 878 C C . ALA A 1 114 ? 5.565 -4.769 -10.793 1.00 97.25 114 ALA A C 1
ATOM 880 O O . ALA A 1 114 ? 4.500 -4.269 -11.143 1.00 97.25 114 ALA A O 1
ATOM 881 N N . ARG A 1 115 ? 6.103 -5.807 -11.454 1.00 96.19 115 ARG A N 1
ATOM 882 C CA . ARG A 1 115 ? 5.423 -6.472 -12.580 1.00 96.19 115 ARG A CA 1
ATOM 883 C C . ARG A 1 115 ? 4.076 -7.058 -12.156 1.00 96.19 115 ARG A C 1
ATOM 885 O O . ARG A 1 115 ? 3.062 -6.742 -12.762 1.00 96.19 115 ARG A O 1
ATOM 892 N N . LYS A 1 116 ? 4.060 -7.833 -11.064 1.00 96.12 116 LYS A N 1
ATOM 893 C CA . LYS A 1 116 ? 2.814 -8.380 -10.496 1.00 96.12 116 LYS A CA 1
ATOM 894 C C . LYS A 1 116 ? 1.835 -7.281 -10.093 1.00 96.12 116 LYS A C 1
ATOM 896 O O . LYS A 1 116 ? 0.632 -7.459 -10.216 1.00 96.12 116 LYS A O 1
ATOM 901 N N . ALA A 1 117 ? 2.341 -6.154 -9.596 1.00 96.75 117 ALA A N 1
ATOM 902 C CA . ALA A 1 117 ? 1.503 -5.013 -9.275 1.00 96.75 117 ALA A CA 1
ATOM 903 C C . ALA A 1 117 ? 0.832 -4.441 -10.527 1.00 96.75 117 ALA A C 1
ATOM 905 O O . ALA A 1 117 ? -0.372 -4.212 -10.488 1.00 96.75 117 ALA A O 1
ATOM 906 N N . ALA A 1 118 ? 1.578 -4.263 -11.622 1.00 95.44 118 ALA A N 1
ATOM 907 C CA . ALA A 1 118 ? 1.040 -3.779 -12.893 1.00 95.44 118 ALA A CA 1
ATOM 908 C C . ALA A 1 118 ? -0.071 -4.702 -13.420 1.00 95.44 118 ALA A C 1
ATOM 910 O O . ALA A 1 118 ? -1.146 -4.220 -13.758 1.00 95.44 118 ALA A O 1
ATOM 911 N N . ASP A 1 119 ? 0.146 -6.020 -13.372 1.00 94.00 119 ASP A N 1
ATOM 912 C CA . ASP A 1 119 ? -0.854 -7.026 -13.763 1.00 94.00 119 ASP A CA 1
ATOM 913 C C . ASP A 1 119 ? -2.073 -7.067 -12.813 1.00 94.00 119 ASP A C 1
ATOM 915 O O . ASP A 1 119 ? -3.144 -7.570 -13.165 1.00 94.00 119 ASP A O 1
ATOM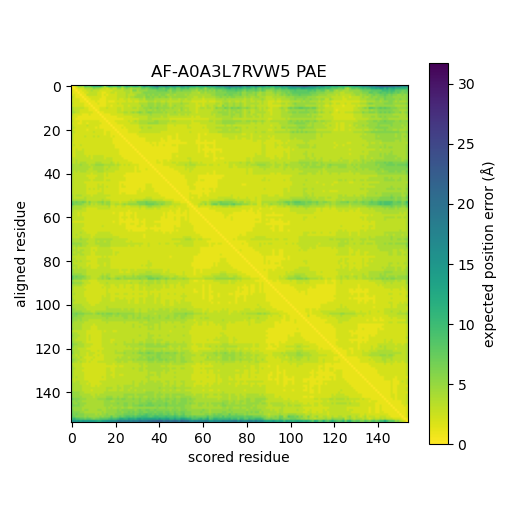 919 N N . GLY A 1 120 ? -1.910 -6.572 -11.582 1.00 94.06 120 GLY A N 1
ATOM 920 C CA . GLY A 1 120 ? -2.944 -6.508 -10.550 1.00 94.06 120 GLY A CA 1
ATOM 921 C C . GLY A 1 120 ? -3.787 -5.238 -10.560 1.00 94.06 120 GLY A C 1
ATOM 922 O O . GLY A 1 120 ? -4.867 -5.219 -9.962 1.00 94.06 120 GLY A O 1
ATOM 923 N N . TYR A 1 121 ? -3.321 -4.176 -11.215 1.00 95.00 121 TYR A N 1
ATOM 924 C CA . TYR A 1 121 ? -4.081 -2.938 -11.340 1.00 95.00 121 TYR A CA 1
ATOM 925 C C . TYR A 1 121 ? -5.028 -2.986 -12.547 1.00 95.00 121 TYR A C 1
ATOM 927 O O . TYR A 1 121 ? -4.630 -3.394 -13.638 1.00 95.00 121 TYR A O 1
ATOM 935 N N . PRO A 1 122 ? -6.283 -2.532 -12.395 1.00 93.69 122 PRO A N 1
ATOM 936 C CA . PRO A 1 122 ? -7.174 -2.350 -13.533 1.00 93.69 122 PRO A CA 1
ATOM 937 C C . PRO A 1 122 ? -6.722 -1.156 -14.387 1.00 93.69 122 PRO A C 1
ATOM 939 O O . PRO A 1 122 ? -6.188 -0.177 -13.862 1.00 93.69 122 PRO A O 1
ATOM 942 N N . LEU A 1 123 ? -6.993 -1.197 -15.697 1.00 91.88 123 LEU A N 1
ATOM 943 C CA . LEU A 1 123 ? -6.584 -0.162 -16.664 1.00 91.88 123 LEU A CA 1
ATOM 944 C C . LEU A 1 123 ? -7.145 1.234 -16.338 1.00 91.88 123 LEU A C 1
ATOM 946 O O . LEU A 1 123 ? -6.585 2.259 -16.730 1.00 91.88 123 LEU A O 1
ATOM 950 N N . GLU A 1 124 ? -8.255 1.290 -15.607 1.00 93.88 124 GLU A N 1
ATOM 951 C CA . GLU A 1 124 ? -8.885 2.524 -15.150 1.00 93.88 124 GLU A CA 1
ATOM 952 C C . GLU A 1 124 ? -8.103 3.209 -14.016 1.00 93.88 124 GLU A C 1
ATOM 954 O O . GLU A 1 124 ? -8.254 4.416 -13.815 1.00 93.88 124 GLU A O 1
ATOM 959 N N . ALA A 1 125 ? -7.242 2.483 -13.293 1.00 93.62 125 ALA A N 1
ATOM 960 C CA . ALA A 1 125 ? -6.382 3.016 -12.234 1.00 93.62 125 ALA A CA 1
ATOM 961 C C . ALA A 1 125 ? -5.127 3.693 -12.812 1.00 93.62 125 ALA A C 1
ATOM 963 O O . ALA A 1 125 ? -3.999 3.342 -12.473 1.00 93.62 125 ALA A O 1
ATOM 964 N N . ARG A 1 126 ? -5.331 4.664 -13.711 1.00 91.88 126 ARG A N 1
ATOM 965 C CA . ARG A 1 126 ? -4.264 5.305 -14.498 1.00 91.88 126 ARG A CA 1
ATOM 966 C C . ARG A 1 126 ? -3.147 5.900 -13.644 1.00 91.88 126 ARG A C 1
ATOM 968 O O . ARG A 1 126 ? -1.987 5.719 -13.991 1.00 91.88 126 ARG A O 1
ATOM 975 N N . ASP A 1 127 ? -3.496 6.564 -12.545 1.00 91.50 127 ASP A N 1
ATOM 976 C CA . ASP A 1 127 ? -2.518 7.198 -11.654 1.00 91.50 127 ASP A CA 1
ATOM 977 C C . ASP A 1 127 ? -1.594 6.141 -11.025 1.00 91.50 127 ASP A C 1
ATOM 979 O O . ASP A 1 127 ? -0.373 6.238 -11.101 1.00 91.50 127 ASP A O 1
ATOM 983 N N . HIS A 1 128 ? -2.175 5.060 -10.497 1.00 94.56 128 HIS A N 1
ATOM 984 C CA . HIS A 1 128 ? -1.423 3.957 -9.895 1.00 94.56 128 HIS A CA 1
ATOM 985 C C . HIS A 1 128 ? -0.613 3.171 -10.922 1.00 94.56 128 HIS A C 1
ATOM 987 O O . HIS A 1 128 ? 0.513 2.777 -10.635 1.00 94.56 128 HIS A O 1
ATOM 993 N N . LEU A 1 129 ? -1.161 2.948 -12.118 1.00 95.38 129 LEU A N 1
ATOM 994 C CA . LEU A 1 129 ? -0.420 2.323 -13.211 1.00 95.38 129 LEU A CA 1
ATOM 995 C C . LEU A 1 129 ? 0.781 3.178 -13.613 1.00 95.38 129 LEU A C 1
ATOM 997 O O . LEU A 1 129 ? 1.871 2.635 -13.767 1.00 95.38 129 LEU A O 1
ATOM 1001 N N . ALA A 1 130 ? 0.622 4.499 -13.723 1.00 95.19 130 A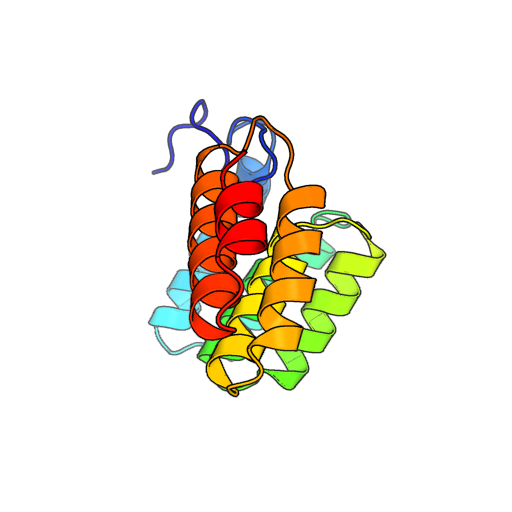LA A N 1
ATOM 1002 C CA . ALA A 1 130 ? 1.731 5.398 -14.026 1.00 95.19 130 ALA A CA 1
ATOM 1003 C C . ALA A 1 130 ? 2.849 5.284 -12.976 1.00 95.19 130 ALA A C 1
ATOM 1005 O O . ALA A 1 130 ? 4.007 5.093 -13.349 1.00 95.19 130 ALA A O 1
ATOM 1006 N N . ASP A 1 131 ? 2.501 5.300 -11.685 1.00 95.88 131 ASP A N 1
ATOM 1007 C CA . ASP A 1 131 ? 3.462 5.128 -10.588 1.00 95.88 131 ASP A CA 1
ATOM 1008 C C . ASP A 1 131 ? 4.197 3.782 -10.668 1.00 95.88 131 ASP A C 1
ATOM 1010 O O . ASP A 1 131 ? 5.417 3.711 -10.506 1.00 95.88 131 ASP A O 1
ATOM 1014 N N . VAL A 1 132 ? 3.463 2.697 -10.925 1.00 97.12 132 VAL A N 1
ATOM 1015 C CA . VAL A 1 132 ? 4.032 1.346 -11.004 1.00 97.12 132 VAL A CA 1
ATOM 1016 C C . VAL A 1 132 ? 4.945 1.202 -12.216 1.00 97.12 132 VAL A C 1
ATOM 1018 O O . VAL A 1 132 ? 6.034 0.643 -12.090 1.00 97.12 132 VAL A O 1
ATOM 1021 N N . HIS A 1 133 ? 4.534 1.705 -13.379 1.00 97.44 133 HIS A N 1
ATOM 1022 C CA . HIS A 1 133 ? 5.322 1.638 -14.607 1.00 97.44 133 HIS A CA 1
ATOM 1023 C C . HIS A 1 133 ? 6.583 2.503 -14.520 1.00 97.44 133 HIS A C 1
ATOM 1025 O O . HIS A 1 133 ? 7.649 2.050 -14.939 1.00 97.44 133 HIS A O 1
ATOM 1031 N N . ALA A 1 134 ? 6.499 3.692 -13.914 1.00 97.62 134 ALA A N 1
ATOM 1032 C CA . ALA A 1 134 ? 7.663 4.532 -13.637 1.00 97.62 134 ALA A CA 1
ATOM 1033 C C . ALA A 1 134 ? 8.650 3.824 -12.697 1.00 97.62 134 ALA A C 1
ATOM 1035 O O . ALA A 1 134 ? 9.827 3.680 -13.025 1.00 97.62 134 ALA A O 1
ATOM 1036 N N . PHE A 1 135 ? 8.156 3.284 -11.580 1.00 97.88 135 PHE A N 1
ATOM 1037 C CA . PHE A 1 135 ? 8.982 2.529 -10.640 1.00 97.88 135 PHE A CA 1
ATOM 1038 C C . PHE A 1 135 ? 9.644 1.315 -11.307 1.00 97.88 135 PHE A C 1
ATOM 1040 O O . PHE A 1 135 ? 10.836 1.069 -11.148 1.00 97.88 135 PHE A O 1
ATOM 1047 N N . LEU A 1 136 ? 8.886 0.549 -12.090 1.00 97.69 136 LEU A N 1
ATOM 1048 C CA . LEU A 1 136 ? 9.390 -0.636 -12.776 1.00 97.69 136 LEU A CA 1
ATOM 1049 C C . LEU A 1 136 ? 10.426 -0.291 -13.848 1.00 97.69 136 LEU A C 1
ATOM 1051 O O . LEU A 1 136 ? 11.416 -1.006 -13.988 1.00 97.69 136 LEU A O 1
ATOM 1055 N N . PHE A 1 137 ? 10.233 0.814 -14.570 1.00 97.75 137 PHE A N 1
ATOM 1056 C CA . PHE A 1 137 ? 11.234 1.348 -15.487 1.00 97.75 137 PHE A CA 1
ATOM 1057 C C . PHE A 1 137 ? 12.549 1.639 -14.757 1.00 97.75 137 PHE A C 1
ATOM 1059 O O . PHE A 1 137 ? 13.601 1.177 -15.201 1.00 97.75 137 PHE A O 1
ATOM 1066 N N . GLU A 1 138 ? 12.495 2.335 -13.618 1.00 97.06 138 GLU A N 1
ATOM 1067 C CA . GLU A 1 138 ? 13.681 2.628 -12.806 1.00 97.06 138 GLU A CA 1
ATOM 1068 C C . GLU A 1 138 ? 14.383 1.347 -12.341 1.00 97.06 138 GLU A C 1
ATOM 1070 O O . GLU A 1 138 ? 15.604 1.237 -12.462 1.00 97.06 138 GLU A O 1
ATOM 1075 N N . MET A 1 139 ? 13.628 0.341 -11.881 1.00 97.56 139 MET A N 1
ATOM 1076 C CA . MET A 1 139 ? 14.211 -0.924 -11.421 1.00 97.56 139 MET A CA 1
ATOM 1077 C C . MET A 1 139 ? 14.955 -1.648 -12.548 1.00 97.56 139 MET A C 1
ATOM 1079 O O . MET A 1 139 ? 16.081 -2.106 -12.360 1.00 97.56 139 MET A O 1
ATOM 1083 N N . GLU A 1 140 ? 14.354 -1.732 -13.736 1.00 97.31 140 GLU A N 1
ATOM 1084 C CA . GLU A 1 140 ? 14.971 -2.395 -14.890 1.00 97.31 140 GLU A CA 1
ATOM 1085 C C . GLU A 1 140 ? 16.182 -1.609 -15.422 1.00 97.31 140 GLU A C 1
ATOM 1087 O O . GLU A 1 140 ? 17.172 -2.214 -15.841 1.00 97.31 140 GLU A O 1
ATOM 1092 N N . MET A 1 141 ? 16.153 -0.273 -15.366 1.00 97.62 141 MET A N 1
ATOM 1093 C CA . MET A 1 141 ? 17.308 0.563 -15.713 1.00 97.62 141 MET A CA 1
ATOM 1094 C C . MET A 1 141 ? 18.467 0.369 -14.733 1.00 97.62 141 MET A C 1
ATOM 1096 O O . MET A 1 141 ? 19.602 0.190 -15.176 1.00 97.62 141 MET A O 1
ATOM 1100 N N . ASN A 1 142 ? 18.192 0.311 -13.428 1.00 96.31 142 ASN A N 1
ATOM 1101 C CA . ASN A 1 142 ? 19.206 0.038 -12.404 1.00 96.31 142 ASN A CA 1
ATOM 1102 C C . ASN A 1 142 ? 19.818 -1.367 -12.551 1.00 96.31 142 ASN A C 1
ATOM 1104 O O . ASN A 1 142 ? 20.982 -1.578 -12.220 1.00 96.31 142 ASN A O 1
ATOM 1108 N N . LEU A 1 143 ? 19.064 -2.319 -13.108 1.00 96.38 143 LEU A N 1
ATOM 1109 C CA . LEU A 1 143 ? 19.543 -3.657 -13.474 1.00 96.38 143 LEU A CA 1
ATOM 1110 C C . LEU A 1 143 ? 20.257 -3.709 -14.840 1.00 96.38 143 LEU A C 1
ATOM 1112 O O . LEU A 1 143 ? 20.625 -4.797 -15.288 1.00 96.38 143 LEU A O 1
ATOM 1116 N N . ASN A 1 144 ? 20.443 -2.570 -15.516 1.00 96.69 144 ASN A N 1
ATOM 1117 C CA . ASN A 1 144 ? 21.009 -2.456 -16.864 1.00 96.69 144 ASN A CA 1
ATOM 1118 C C . ASN A 1 144 ? 20.236 -3.270 -17.928 1.00 96.69 144 ASN A C 1
ATOM 1120 O O . ASN A 1 144 ? 20.819 -3.917 -18.801 1.00 96.69 144 ASN A O 1
ATOM 1124 N N . ARG A 1 145 ? 18.896 -3.250 -17.861 1.00 96.44 145 ARG A N 1
ATOM 1125 C CA . ARG A 1 145 ? 17.977 -3.953 -18.780 1.00 96.44 145 ARG A CA 1
ATOM 1126 C C . ARG A 1 145 ? 17.109 -2.966 -19.575 1.00 96.44 145 ARG A C 1
ATOM 1128 O O . ARG A 1 145 ? 15.885 -2.953 -19.431 1.00 96.44 145 ARG A O 1
ATOM 1135 N N . PRO A 1 146 ? 17.692 -2.168 -20.486 1.00 95.81 146 PRO A N 1
ATOM 1136 C CA . PRO A 1 146 ? 16.975 -1.083 -21.165 1.00 95.81 146 PRO A CA 1
ATOM 1137 C C . PRO A 1 146 ? 15.801 -1.559 -22.040 1.00 95.81 146 PRO A C 1
ATOM 1139 O O . PRO A 1 146 ? 14.815 -0.842 -22.210 1.00 95.81 146 PRO A O 1
ATOM 1142 N N . LEU A 1 147 ? 15.860 -2.784 -22.580 1.00 96.00 147 LEU A N 1
ATOM 1143 C CA . LEU A 1 147 ? 14.748 -3.357 -23.348 1.00 96.00 147 LEU A CA 1
ATOM 1144 C C . LEU A 1 147 ? 13.546 -3.703 -22.458 1.00 96.00 147 LEU A C 1
ATOM 1146 O O . LEU A 1 147 ? 12.410 -3.449 -22.859 1.00 96.00 147 LEU A O 1
ATOM 1150 N N . ALA A 1 148 ? 13.797 -4.239 -21.260 1.00 93.81 148 ALA A N 1
ATOM 1151 C CA . ALA A 1 148 ? 12.756 -4.532 -20.278 1.00 93.81 148 ALA A CA 1
ATOM 1152 C C . ALA A 1 148 ? 12.171 -3.240 -19.694 1.00 93.81 148 ALA A C 1
ATOM 1154 O O . ALA A 1 148 ? 10.953 -3.129 -19.570 1.00 93.81 148 ALA A O 1
ATOM 1155 N N . ALA A 1 149 ? 13.017 -2.235 -19.441 1.00 94.06 149 ALA A N 1
ATOM 1156 C CA . ALA A 1 149 ? 12.585 -0.907 -19.018 1.00 94.06 149 ALA A CA 1
ATOM 1157 C C . ALA A 1 149 ? 11.636 -0.278 -20.050 1.00 94.06 149 ALA A C 1
ATOM 1159 O O . ALA A 1 149 ? 10.521 0.109 -19.719 1.00 94.06 149 ALA A O 1
ATOM 1160 N N . ARG A 1 150 ? 12.008 -0.276 -21.338 1.00 94.12 150 ARG A N 1
ATOM 1161 C CA . ARG A 1 150 ? 11.125 0.217 -22.409 1.00 94.12 150 ARG A CA 1
ATOM 1162 C C . ARG A 1 150 ? 9.811 -0.564 -22.494 1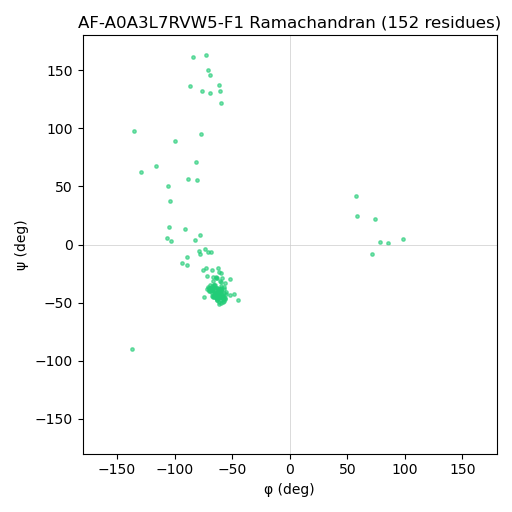.00 94.12 150 ARG A C 1
ATOM 1164 O O . ARG A 1 150 ? 8.773 0.029 -22.767 1.00 94.12 150 ARG A O 1
ATOM 1171 N N . ALA A 1 151 ? 9.851 -1.883 -22.306 1.00 91.62 151 ALA A N 1
ATOM 1172 C CA . ALA A 1 151 ? 8.648 -2.711 -22.302 1.00 91.62 151 ALA A CA 1
ATOM 1173 C C . ALA A 1 151 ? 7.737 -2.410 -21.103 1.00 91.62 151 ALA A C 1
ATOM 1175 O O . ALA A 1 151 ? 6.529 -2.550 -21.222 1.00 91.62 151 ALA A O 1
ATOM 1176 N N . ALA A 1 152 ? 8.297 -1.952 -19.982 1.00 87.94 152 ALA A N 1
ATOM 1177 C CA . ALA A 1 152 ? 7.531 -1.546 -18.814 1.00 87.94 152 ALA A CA 1
ATOM 1178 C C . ALA A 1 152 ? 6.743 -0.243 -19.004 1.00 87.94 152 ALA A C 1
ATOM 1180 O O . ALA A 1 152 ? 5.985 0.083 -18.111 1.00 87.94 152 ALA A O 1
ATOM 1181 N N . LEU A 1 153 ? 6.896 0.492 -20.110 1.00 88.31 153 LEU A N 1
ATOM 1182 C CA . LEU A 1 153 ? 6.142 1.726 -20.391 1.00 88.31 153 LEU A CA 1
ATOM 1183 C C . LEU A 1 153 ? 5.068 1.551 -21.481 1.00 88.31 153 LEU A C 1
ATOM 1185 O O . LEU A 1 153 ? 4.507 2.540 -21.949 1.00 88.31 153 LEU A O 1
ATOM 1189 N N . ARG A 1 154 ? 4.854 0.320 -21.951 1.00 68.69 154 ARG A N 1
ATOM 1190 C CA . ARG A 1 154 ? 3.867 -0.022 -22.982 1.00 68.69 154 ARG A CA 1
ATOM 1191 C C . ARG A 1 154 ? 2.602 -0.563 -22.347 1.00 68.69 154 ARG A C 1
ATOM 1193 O O . ARG A 1 154 ? 1.533 -0.263 -22.916 1.00 68.69 154 ARG A O 1
#

Secondary structure (DSSP, 8-state):
---TTSBPTTSSSSBGGGTTTTTHHHHHHHHHHHHTT-HHHHHHHHHHHHHHSTT-HHHHHHHHHHHHHTT-HHHHHHHHHHHHHH-TT-HHHHHHHHHHHHHTT-HHHHHHHHHHHHHHS-TT-HHHHHHHHHHHHHHHHHTT-HHHHHHTT-

Mean predicted aligned error: 3.03 Å

pLDDT: mean 95.26, std 3.72, range [68.69, 98.31]

Foldseek 3Di:
DDDQQDQCPQLQLDGVVPACVVLVVLLVVLVVCLVVVNLVVSLVSLVVSCVVPPLRLSSLQSSLVSCVVVVNNVVSLVSLVVSCVSPVLQLSSLQVVLVVCVVVVNLVSSLVSLVSSLVSGDPSSVVSLVVSLVSNLVSCVVVVNNVSSVVSVD

Radius of gyration: 15.85 Å; Cα contacts (8 Å, |Δi|>4): 218; chains: 1; bounding box: 40×30×42 Å

Solvent-accessible surface area (backbone atoms only — not comparable to full-atom values): 7859 Å² total; per-residue (Å²): 136,83,62,52,80,37,75,24,93,79,35,73,38,38,38,17,61,81,60,49,53,88,56,40,66,47,53,53,50,19,52,52,32,35,77,70,70,37,51,71,59,15,50,49,40,32,52,54,47,35,70,76,41,74,86,46,43,64,42,30,43,53,42,16,53,54,27,41,77,67,74,35,45,73,61,15,53,52,31,33,53,53,20,32,72,74,36,78,58,44,14,65,52,32,38,51,51,12,52,53,30,42,77,72,66,39,45,70,61,13,33,56,27,21,52,52,12,51,77,27,40,46,87,67,14,51,70,53,47,51,54,37,29,53,52,30,23,52,33,26,47,77,69,72,32,62,70,60,18,57,57,43,74,110

Nearest PDB structures (foldseek):
  4am9-assembly1_A  TM=7.627E-01  e=2.691E-04  Yersinia enterocolitica
  2vgy-assembly1_A-2  TM=7.885E-01  e=5.045E-04  Yersinia enterocolitica
  2vgx-assembly1_B  TM=7.390E-01  e=6.743E-04  Yersinia enterocolitica
  8ump-assembly1_A  TM=6.589E-01  e=3.265E-04  synthetic construct
  5bnw-assembly1_A  TM=7.295E-01  e=1.534E-03  Homo sapiens